Protein AF-A0A259EVC9-F1 (afdb_monomer_lite)

Structure (mmCIF, N/CA/C/O backbone):
data_AF-A0A259EVC9-F1
#
_entry.id   AF-A0A259EVC9-F1
#
loop_
_atom_site.group_PDB
_atom_site.id
_atom_site.type_symbol
_atom_site.label_atom_id
_atom_site.label_alt_id
_atom_site.label_comp_id
_atom_site.label_asym_id
_atom_site.label_entity_id
_atom_site.label_seq_id
_atom_site.pdbx_PDB_ins_code
_atom_site.Cartn_x
_atom_site.Cartn_y
_atom_site.Cartn_z
_atom_site.occupancy
_atom_site.B_iso_or_equiv
_atom_site.auth_seq_id
_atom_site.auth_comp_id
_atom_site.auth_asym_id
_atom_site.auth_atom_id
_atom_site.pdbx_PDB_model_num
ATOM 1 N N . MET A 1 1 ? -38.314 -17.249 52.737 1.00 39.59 1 MET A N 1
ATOM 2 C CA . MET A 1 1 ? -36.893 -16.905 52.524 1.00 39.59 1 MET A CA 1
ATOM 3 C C . MET A 1 1 ? -36.802 -16.009 51.298 1.00 39.59 1 MET A C 1
ATOM 5 O O . MET A 1 1 ? -36.611 -16.499 50.195 1.00 39.59 1 MET A O 1
ATOM 9 N N . SER A 1 2 ? -37.064 -14.713 51.467 1.00 50.19 2 SER A N 1
ATOM 10 C CA . SER A 1 2 ? -36.985 -13.723 50.389 1.00 50.19 2 SER A CA 1
ATOM 11 C C . SER A 1 2 ? -35.530 -13.292 50.231 1.00 50.19 2 SER A C 1
ATOM 13 O O . SER A 1 2 ? -34.989 -12.615 51.102 1.00 50.19 2 SER A O 1
ATOM 15 N N . ASN A 1 3 ? -34.885 -13.738 49.155 1.00 53.94 3 ASN A N 1
ATOM 16 C CA . ASN A 1 3 ? -33.528 -13.335 48.807 1.00 53.94 3 ASN A CA 1
ATOM 17 C C . ASN A 1 3 ? -33.533 -11.835 48.458 1.00 53.94 3 ASN A C 1
ATOM 19 O O . ASN A 1 3 ? -34.010 -11.443 47.398 1.00 53.94 3 ASN A O 1
ATOM 23 N N . GLN A 1 4 ? -33.098 -10.995 49.399 1.00 58.69 4 GLN A N 1
ATOM 24 C CA . GLN A 1 4 ? -33.220 -9.532 49.354 1.00 58.69 4 GLN A CA 1
ATOM 25 C C . GLN A 1 4 ? -31.944 -8.827 48.849 1.00 58.69 4 GLN A C 1
ATOM 27 O O . GLN A 1 4 ? -31.756 -7.646 49.119 1.00 58.69 4 GLN A O 1
ATOM 32 N N . TYR A 1 5 ? -31.065 -9.528 48.122 1.00 57.53 5 TYR A N 1
ATOM 33 C CA . TYR A 1 5 ? -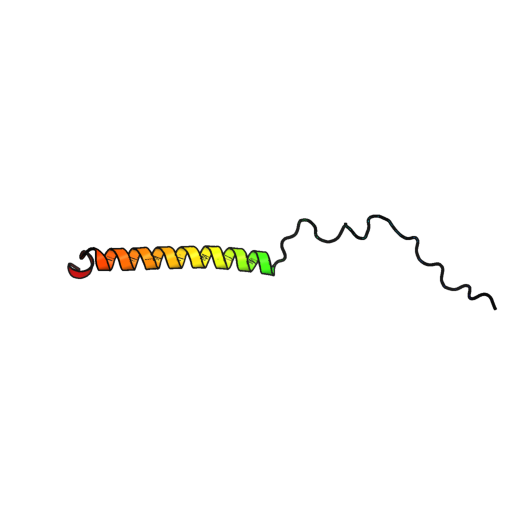29.743 -9.007 47.730 1.00 57.53 5 TYR A CA 1
ATOM 34 C C . TYR A 1 5 ? -29.461 -9.003 46.225 1.00 57.53 5 TYR A C 1
ATOM 36 O O . TYR A 1 5 ? -28.313 -9.096 45.798 1.00 57.53 5 TYR A O 1
ATOM 44 N N . THR A 1 6 ? -30.481 -8.851 45.386 1.00 59.66 6 THR A N 1
ATOM 45 C CA . THR A 1 6 ? -30.243 -8.564 43.965 1.00 59.66 6 THR A CA 1
ATOM 46 C C . THR A 1 6 ? -31.268 -7.554 43.477 1.00 59.66 6 THR A C 1
ATOM 48 O O . THR A 1 6 ? -32.213 -7.882 42.771 1.00 59.66 6 THR A O 1
ATOM 51 N N . GLN A 1 7 ? -31.109 -6.300 43.909 1.00 64.38 7 GLN A N 1
ATOM 52 C CA . GLN A 1 7 ? -31.609 -5.190 43.105 1.00 64.38 7 GLN A CA 1
ATOM 53 C C . GLN A 1 7 ? -30.721 -5.146 41.865 1.00 64.38 7 GLN A C 1
ATOM 55 O O . GLN A 1 7 ? -29.584 -4.682 41.926 1.00 64.38 7 GLN A O 1
ATOM 60 N N . GLU A 1 8 ? -31.208 -5.724 40.771 1.00 64.31 8 GLU A N 1
ATOM 61 C CA . GLU A 1 8 ? -30.596 -5.535 39.462 1.00 64.31 8 GLU A CA 1
ATOM 62 C C . GLU A 1 8 ? -30.484 -4.027 39.217 1.00 64.31 8 GLU A C 1
ATOM 64 O O . GLU A 1 8 ? -31.446 -3.278 39.420 1.00 64.31 8 GLU A O 1
ATOM 69 N N . ALA A 1 9 ? -29.280 -3.564 38.874 1.00 65.12 9 ALA A N 1
ATOM 70 C CA . ALA A 1 9 ? -29.070 -2.165 38.540 1.00 65.12 9 ALA A CA 1
ATOM 71 C C . ALA A 1 9 ? -30.048 -1.773 37.414 1.00 65.12 9 ALA A C 1
ATOM 73 O O . ALA A 1 9 ? -30.254 -2.581 36.503 1.00 65.12 9 ALA A O 1
ATOM 74 N N . PRO A 1 10 ? -30.661 -0.573 37.452 1.00 71.31 10 PRO A N 1
ATOM 75 C CA . PRO A 1 10 ? -31.603 -0.157 36.422 1.00 71.31 10 PRO A CA 1
ATOM 76 C C . PRO A 1 10 ? -30.970 -0.295 35.037 1.00 71.31 10 PRO A C 1
ATOM 78 O O . PRO A 1 10 ? -29.894 0.255 34.792 1.00 71.31 10 PRO A O 1
ATOM 81 N N . TYR A 1 11 ? -31.635 -1.025 34.138 1.00 65.75 11 TYR A N 1
ATOM 82 C CA . TYR A 1 11 ? -31.275 -1.043 32.723 1.00 65.75 11 TYR A CA 1
ATOM 83 C C . TYR A 1 11 ? -31.209 0.409 32.235 1.00 65.75 11 TYR A C 1
ATOM 85 O O . TYR A 1 11 ? -32.194 1.136 32.353 1.00 65.75 11 TYR A O 1
ATOM 93 N N . HIS A 1 12 ? -30.045 0.841 31.744 1.00 66.31 12 HIS A N 1
ATOM 94 C CA . HIS A 1 12 ? -29.847 2.162 31.155 1.00 66.31 12 HIS A CA 1
ATOM 95 C C . HIS A 1 12 ? -29.899 2.018 29.626 1.00 66.31 12 HIS A C 1
ATOM 97 O O . HIS A 1 12 ? -28.885 1.656 29.020 1.00 66.31 12 HIS A O 1
ATOM 103 N N . PRO A 1 13 ? -31.049 2.305 28.979 1.00 64.88 13 PRO A N 1
ATOM 104 C CA . PRO A 1 13 ? -31.132 2.312 27.527 1.00 64.88 13 PRO A CA 1
ATOM 105 C C . PRO A 1 13 ? -30.230 3.445 27.031 1.00 64.88 13 PRO A C 1
ATOM 107 O O . PRO A 1 13 ? -30.487 4.614 27.319 1.00 64.88 13 PRO A O 1
ATOM 110 N N . GLY A 1 14 ? -29.133 3.096 26.360 1.00 59.91 14 GLY A N 1
ATOM 111 C CA . GLY A 1 14 ? -28.148 4.054 25.847 1.00 59.91 14 GLY A CA 1
ATOM 112 C C . GLY A 1 14 ? -26.696 3.800 26.264 1.00 59.91 14 GLY A C 1
ATOM 113 O O . GLY A 1 14 ? -25.808 4.445 25.716 1.00 59.91 14 GLY A O 1
ATOM 114 N N . TYR A 1 15 ? -26.422 2.856 27.173 1.00 57.12 15 TYR A N 1
ATOM 115 C CA . TYR A 1 15 ? -25.037 2.450 27.477 1.00 57.12 15 TYR A CA 1
ATOM 116 C C . TYR A 1 15 ? -24.473 1.428 26.474 1.00 57.12 15 TYR A C 1
ATOM 118 O O . TYR A 1 15 ? -23.260 1.274 26.364 1.00 57.12 15 TYR A O 1
ATOM 126 N N . GLU A 1 16 ? -25.342 0.757 25.714 1.00 56.81 16 GLU A N 1
ATOM 127 C CA . GLU A 1 16 ? -24.954 -0.273 24.739 1.00 56.81 16 GLU A CA 1
ATOM 128 C C . GLU A 1 16 ? -24.367 0.323 23.444 1.00 56.81 16 GLU A C 1
ATOM 130 O O . GLU A 1 16 ? -23.541 -0.314 22.795 1.00 56.81 16 GLU A O 1
ATOM 135 N N . ASP A 1 17 ? -24.706 1.576 23.115 1.00 56.22 17 ASP A N 1
ATOM 136 C CA . ASP A 1 17 ? -24.297 2.233 21.863 1.00 56.22 17 ASP A CA 1
ATOM 137 C C . ASP A 1 17 ? -23.177 3.275 22.026 1.00 56.22 17 ASP A C 1
ATOM 139 O O . ASP A 1 17 ? -22.663 3.798 21.034 1.00 56.22 17 ASP A O 1
ATOM 143 N N . ALA A 1 18 ? -22.766 3.577 23.263 1.00 55.12 18 ALA A N 1
ATOM 144 C CA . ALA A 1 18 ? -21.702 4.547 23.539 1.00 55.12 18 ALA A CA 1
ATOM 145 C C . ALA A 1 18 ? -20.292 4.009 23.223 1.00 55.12 18 ALA A C 1
ATOM 147 O O . ALA A 1 18 ? -19.332 4.776 23.139 1.00 55.12 18 ALA A O 1
ATOM 148 N N . CYS A 1 19 ? -20.151 2.700 23.007 1.00 56.00 19 CYS A N 1
ATOM 149 C CA . CYS A 1 19 ? -18.888 2.093 22.618 1.00 56.00 19 CYS A CA 1
ATOM 150 C C . CYS A 1 19 ? -18.700 2.165 21.090 1.00 56.00 19 CYS A C 1
ATOM 152 O O . CYS A 1 19 ? -19.306 1.417 20.327 1.00 56.00 19 CYS A O 1
ATOM 154 N N . PHE A 1 20 ? -17.765 3.016 20.654 1.00 57.28 20 PHE A N 1
ATOM 155 C CA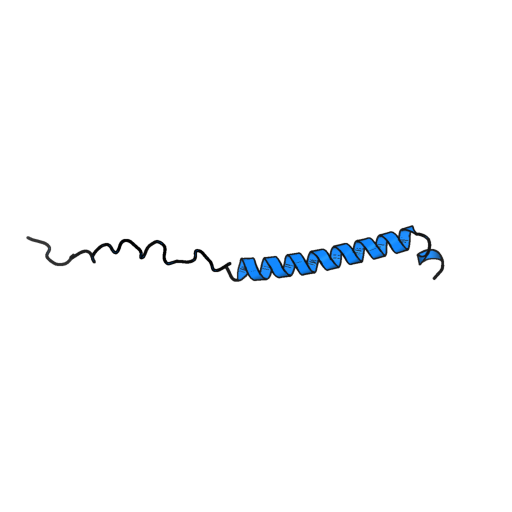 . PHE A 1 20 ? -16.954 2.788 19.448 1.00 57.28 20 PHE A CA 1
ATOM 156 C C . PHE A 1 20 ? -17.627 2.880 18.059 1.00 57.28 20 PHE A C 1
ATOM 158 O O . PHE A 1 20 ? -17.257 2.155 17.140 1.00 57.28 20 PHE A O 1
ATOM 165 N N . LYS A 1 21 ? -18.560 3.810 17.812 1.00 57.72 21 LYS A N 1
ATOM 166 C CA . LYS A 1 21 ? -19.065 4.009 16.430 1.00 57.72 21 LYS A CA 1
ATOM 167 C C . LYS A 1 21 ? -18.102 4.770 15.498 1.00 57.72 21 LYS A C 1
ATOM 169 O O . LYS A 1 21 ? -18.240 4.639 14.288 1.00 57.72 21 LYS A O 1
ATOM 174 N N . ASN A 1 22 ? -17.122 5.514 16.031 1.00 59.81 22 ASN A N 1
ATOM 175 C CA . ASN A 1 22 ? -16.291 6.443 15.239 1.00 59.81 22 ASN A CA 1
ATOM 176 C C . ASN A 1 22 ? -14.770 6.273 15.384 1.00 59.81 22 ASN A C 1
ATOM 178 O O . ASN A 1 22 ? -14.019 6.950 14.684 1.00 59.81 22 ASN A O 1
ATOM 182 N N . GLU A 1 23 ? -14.294 5.393 16.263 1.00 69.88 23 GLU A N 1
ATOM 183 C CA . GLU A 1 23 ? -12.858 5.175 16.435 1.00 69.88 23 GLU A CA 1
ATOM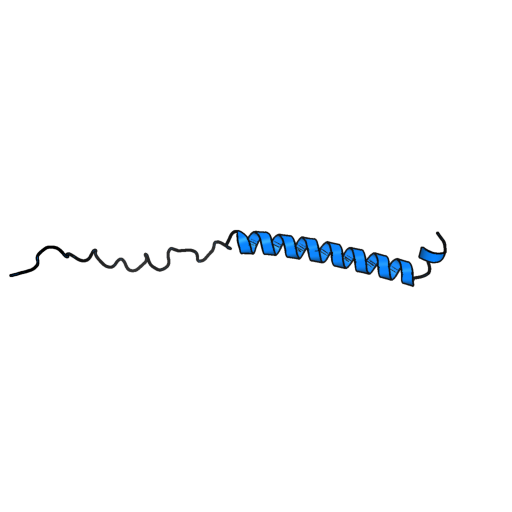 184 C C . GLU A 1 23 ? -12.424 3.962 15.614 1.00 69.88 23 GLU A C 1
ATOM 186 O O . GLU A 1 23 ? -12.728 2.813 15.931 1.00 69.88 23 GLU A O 1
ATOM 191 N N . VAL A 1 24 ? -11.719 4.231 14.514 1.00 73.62 24 VAL A N 1
ATOM 192 C CA . VAL A 1 24 ? -10.965 3.199 13.801 1.00 73.62 24 VAL A CA 1
ATOM 193 C C . VAL A 1 24 ? -9.966 2.617 14.795 1.00 73.62 24 VAL A C 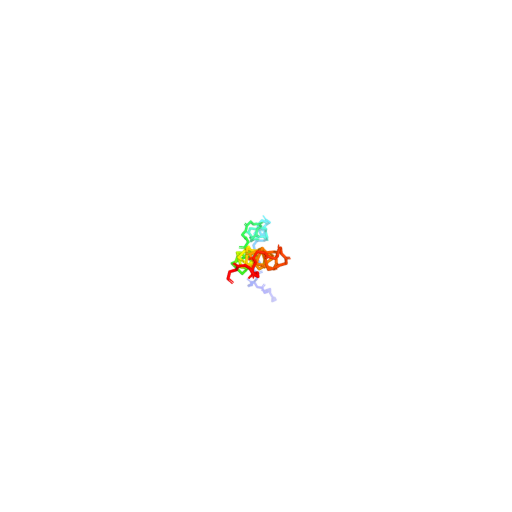1
ATOM 195 O O . VAL A 1 24 ? -9.198 3.369 15.398 1.00 73.62 24 VAL A O 1
ATOM 198 N N . SER A 1 25 ? -9.977 1.294 14.986 1.00 84.38 25 SER A N 1
ATOM 199 C CA . SER A 1 25 ? -9.028 0.668 15.904 1.00 84.38 25 SER A CA 1
ATOM 200 C C . SER A 1 25 ? -7.597 1.019 15.494 1.00 84.38 25 SER A C 1
ATOM 202 O O . SER A 1 25 ? -7.291 1.180 14.306 1.00 84.38 25 SER A O 1
ATOM 204 N N . LYS A 1 26 ? -6.710 1.141 16.482 1.00 86.12 26 LYS A N 1
ATOM 205 C CA . LYS A 1 26 ? -5.298 1.462 16.253 1.00 86.12 26 LYS A CA 1
ATOM 206 C C . LYS A 1 26 ? -4.680 0.554 15.181 1.00 86.12 26 LYS A C 1
ATOM 208 O O . LYS A 1 26 ? -4.064 1.054 14.246 1.00 86.12 26 LYS A O 1
ATOM 213 N N . ASP A 1 27 ? -4.961 -0.744 15.251 1.00 89.62 27 ASP A N 1
ATOM 214 C CA . ASP A 1 27 ? -4.482 -1.742 14.292 1.00 89.62 27 ASP A CA 1
ATOM 215 C C . ASP A 1 27 ? -4.966 -1.463 12.864 1.00 89.62 27 ASP A C 1
ATOM 217 O O . ASP A 1 27 ? -4.198 -1.554 11.907 1.00 89.62 27 ASP A O 1
ATOM 221 N N . VAL A 1 28 ? -6.238 -1.087 12.694 1.00 89.38 28 VAL A N 1
ATOM 222 C CA . VAL A 1 28 ? -6.790 -0.753 11.374 1.00 89.38 28 VAL A CA 1
ATOM 223 C C . VAL A 1 28 ? -6.165 0.538 10.839 1.00 89.38 28 VAL A C 1
ATOM 225 O O . VAL A 1 28 ? -5.887 0.627 9.640 1.00 89.38 28 VAL A O 1
ATOM 228 N N . SER A 1 29 ? -5.886 1.512 11.709 1.00 89.94 29 SER A N 1
ATOM 229 C CA . SER A 1 29 ? -5.188 2.749 11.344 1.00 89.94 29 SER A CA 1
ATOM 230 C C . SER A 1 29 ? -3.761 2.469 10.857 1.00 89.94 29 SER A C 1
ATOM 232 O O . SER A 1 29 ? -3.404 2.843 9.737 1.00 89.94 29 SER A O 1
ATOM 234 N N . GLU A 1 30 ? -2.974 1.713 11.625 1.00 94.12 30 GLU A N 1
ATOM 235 C CA . GLU A 1 30 ? -1.601 1.325 11.271 1.00 94.12 30 GLU A CA 1
ATOM 236 C C . GLU A 1 30 ? -1.545 0.497 9.979 1.00 94.12 30 GLU A C 1
ATOM 238 O O . GLU A 1 30 ? -0.693 0.710 9.105 1.00 94.12 30 GLU A O 1
ATOM 243 N N . LEU A 1 31 ? -2.500 -0.416 9.808 1.00 95.94 31 LEU A N 1
ATOM 244 C CA . LEU A 1 31 ? -2.630 -1.224 8.605 1.00 95.94 31 LEU A CA 1
ATOM 245 C C . LEU A 1 31 ? -2.995 -0.371 7.379 1.00 95.94 31 LEU A C 1
ATOM 247 O O . LEU A 1 31 ? -2.505 -0.631 6.277 1.00 95.94 31 LEU A O 1
ATOM 251 N N . SER A 1 32 ? -3.808 0.675 7.551 1.00 95.38 32 SER A N 1
ATOM 252 C CA . SER A 1 32 ? -4.139 1.617 6.477 1.00 95.38 32 SER A CA 1
ATOM 253 C C . SER A 1 32 ? -2.919 2.420 6.011 1.00 95.38 32 SER A C 1
ATOM 255 O O . SER A 1 32 ? -2.694 2.550 4.804 1.00 95.38 32 SER A O 1
ATOM 257 N N . GLU A 1 33 ? -2.076 2.876 6.939 1.00 95.88 33 GLU A N 1
ATOM 258 C CA . GLU A 1 33 ? -0.840 3.591 6.614 1.00 95.88 33 GLU A CA 1
ATOM 259 C C . GLU A 1 33 ? 0.173 2.670 5.930 1.00 95.88 33 GLU A C 1
ATOM 261 O O . GLU A 1 33 ? 0.739 3.022 4.890 1.00 95.88 33 GLU A O 1
ATOM 266 N N . SER A 1 34 ? 0.309 1.437 6.420 1.00 95.94 34 SER A N 1
ATOM 267 C CA . SER A 1 34 ? 1.163 0.416 5.803 1.00 95.94 34 SER A CA 1
ATOM 268 C C . SER A 1 34 ? 0.745 0.116 4.358 1.00 95.94 34 SER A C 1
ATOM 270 O O . SER A 1 34 ? 1.586 0.036 3.460 1.00 95.94 34 SER A O 1
ATOM 272 N N . ARG A 1 35 ? -0.565 0.032 4.083 1.00 96.88 35 ARG A N 1
ATOM 273 C CA . ARG A 1 35 ? -1.096 -0.136 2.718 1.00 96.88 35 ARG A CA 1
ATOM 274 C C . ARG A 1 35 ? -0.748 1.042 1.807 1.00 96.88 35 ARG A C 1
ATOM 276 O O . ARG A 1 35 ? -0.357 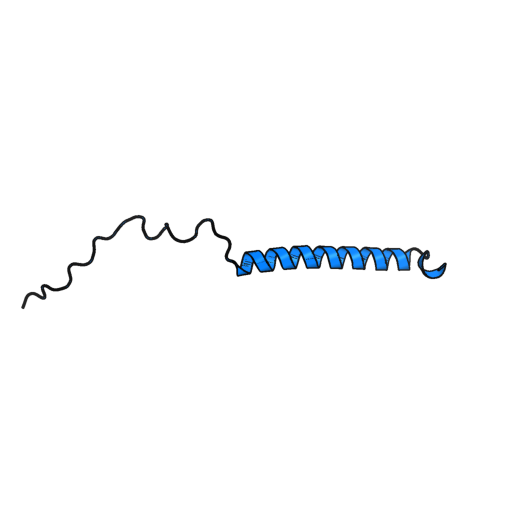0.820 0.661 1.00 96.88 35 ARG A O 1
ATOM 283 N N . LYS A 1 36 ? -0.851 2.284 2.298 1.00 97.25 36 LYS A N 1
ATOM 284 C CA . LYS A 1 36 ? -0.468 3.483 1.528 1.00 97.25 36 LYS A CA 1
ATOM 285 C C . LYS A 1 36 ? 1.022 3.475 1.187 1.00 97.25 36 LYS A C 1
ATOM 287 O O . LYS A 1 36 ? 1.388 3.794 0.058 1.00 97.25 36 LYS A O 1
ATOM 292 N N . VAL A 1 37 ? 1.872 3.110 2.146 1.00 96.88 37 VAL A N 1
ATOM 293 C CA . VAL A 1 37 ? 3.324 2.986 1.956 1.00 96.88 37 VAL A CA 1
ATOM 294 C C . VAL A 1 37 ? 3.641 1.920 0.903 1.00 96.88 37 VAL A C 1
ATOM 296 O O . VAL A 1 37 ? 4.325 2.218 -0.075 1.00 96.88 37 VAL A O 1
ATOM 299 N N . ASN A 1 38 ? 3.068 0.721 1.036 1.00 96.81 38 ASN A N 1
ATOM 300 C CA . ASN A 1 38 ? 3.263 -0.367 0.076 1.00 96.81 38 ASN A CA 1
ATOM 301 C C . ASN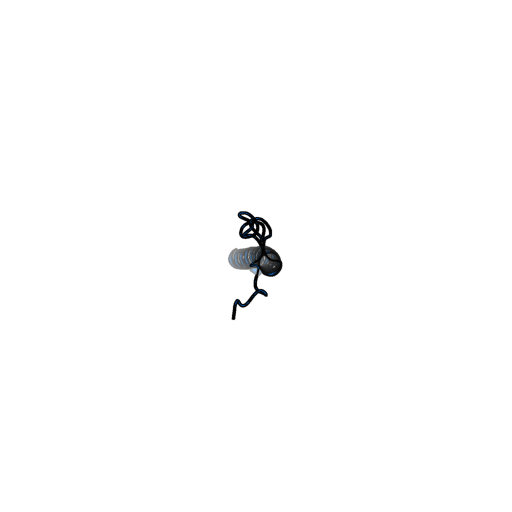 A 1 38 ? 2.825 0.019 -1.340 1.00 96.81 38 ASN A C 1
ATOM 303 O O . ASN A 1 38 ? 3.545 -0.249 -2.297 1.00 96.81 38 ASN A O 1
ATOM 307 N N . ALA A 1 39 ? 1.693 0.711 -1.487 1.00 97.31 39 ALA A N 1
ATOM 308 C CA . ALA A 1 39 ? 1.232 1.183 -2.790 1.00 97.31 39 ALA A CA 1
ATOM 309 C C . ALA A 1 39 ? 2.233 2.142 -3.460 1.00 97.31 39 ALA A C 1
ATOM 311 O O . ALA A 1 39 ? 2.384 2.114 -4.681 1.00 97.31 39 ALA A O 1
ATOM 312 N N . ARG A 1 40 ? 2.939 2.981 -2.688 1.00 96.50 40 ARG A N 1
ATOM 313 C CA . ARG A 1 40 ? 3.997 3.850 -3.232 1.00 96.50 40 ARG A CA 1
ATOM 314 C C . ARG A 1 40 ? 5.209 3.050 -3.692 1.00 96.50 40 ARG A C 1
ATOM 316 O O . ARG A 1 40 ? 5.729 3.339 -4.765 1.00 96.50 40 ARG A O 1
ATOM 323 N N . TYR A 1 41 ? 5.630 2.050 -2.918 1.00 96.88 41 TYR A N 1
ATOM 324 C CA . TYR A 1 41 ? 6.742 1.187 -3.313 1.00 96.88 41 TYR A CA 1
ATOM 325 C C . TYR A 1 41 ? 6.434 0.409 -4.590 1.00 96.88 41 TYR A C 1
ATOM 327 O O . TYR A 1 41 ? 7.258 0.410 -5.496 1.00 96.88 41 TYR A O 1
ATOM 335 N N . LEU A 1 42 ? 5.230 -0.158 -4.709 1.00 97.31 42 LEU A N 1
ATOM 336 C CA . LEU A 1 42 ? 4.808 -0.862 -5.922 1.00 97.31 42 LEU A CA 1
ATOM 337 C C . LEU A 1 42 ? 4.824 0.057 -7.149 1.00 97.31 42 LEU A C 1
ATOM 339 O O . LEU A 1 42 ? 5.438 -0.285 -8.153 1.00 97.31 42 LEU A O 1
ATOM 343 N N . LYS A 1 43 ? 4.259 1.267 -7.040 1.00 97.19 43 LYS A N 1
ATOM 344 C CA . LYS A 1 43 ? 4.306 2.260 -8.128 1.00 97.19 43 LYS A CA 1
ATOM 345 C C . LYS A 1 43 ? 5.732 2.617 -8.543 1.00 97.19 43 LYS A C 1
ATOM 347 O O . LYS A 1 43 ? 6.003 2.809 -9.724 1.00 97.19 43 LYS A O 1
ATOM 352 N N . PHE A 1 44 ? 6.639 2.741 -7.578 1.00 96.62 44 PHE A N 1
ATOM 353 C CA . PHE A 1 44 ? 8.040 3.025 -7.870 1.00 96.62 44 PHE A CA 1
ATOM 354 C C . PHE A 1 44 ? 8.723 1.847 -8.577 1.00 96.62 44 PHE A C 1
ATOM 356 O O . PHE A 1 44 ? 9.443 2.052 -9.552 1.00 96.62 44 PHE A O 1
ATOM 363 N N . SER A 1 45 ? 8.457 0.614 -8.139 1.00 96.81 45 SER A N 1
ATOM 364 C CA . SER A 1 45 ? 8.932 -0.593 -8.819 1.00 96.81 45 SER A CA 1
ATOM 365 C C . SER A 1 45 ? 8.421 -0.679 -10.259 1.00 96.81 45 SER A C 1
ATOM 367 O O . SER A 1 45 ? 9.214 -0.964 -11.155 1.00 96.81 45 SER A O 1
ATOM 369 N N . ASP A 1 46 ? 7.145 -0.370 -10.500 1.00 96.88 46 ASP A N 1
ATOM 370 C CA . ASP A 1 46 ? 6.568 -0.343 -11.848 1.00 96.88 46 ASP A CA 1
ATOM 371 C C . ASP A 1 46 ? 7.299 0.659 -12.753 1.00 96.88 46 ASP A C 1
ATOM 373 O O . ASP A 1 46 ? 7.675 0.317 -13.876 1.00 96.88 46 ASP A O 1
ATOM 377 N N . ALA A 1 47 ? 7.589 1.860 -12.242 1.00 96.19 47 ALA A N 1
ATOM 378 C CA . ALA A 1 47 ? 8.329 2.884 -12.978 1.00 96.19 47 ALA A CA 1
ATOM 379 C C . ALA A 1 47 ? 9.763 2.445 -13.332 1.00 96.19 47 ALA A C 1
ATOM 381 O O . ALA A 1 47 ? 10.235 2.710 -14.437 1.00 96.19 47 ALA A O 1
ATOM 382 N N . ILE A 1 48 ? 10.457 1.737 -12.430 1.00 94.75 48 ILE A N 1
ATOM 383 C CA . ILE A 1 48 ? 11.783 1.163 -12.724 1.00 94.75 48 ILE A CA 1
ATOM 384 C C . ILE A 1 48 ? 11.681 0.126 -13.843 1.00 94.75 48 ILE A C 1
ATOM 386 O O . ILE A 1 48 ? 12.478 0.137 -14.780 1.00 94.75 48 ILE A O 1
ATOM 390 N N . VAL A 1 49 ? 10.701 -0.774 -13.759 1.00 95.19 49 VAL A N 1
ATOM 391 C CA . VAL A 1 49 ? 10.501 -1.813 -14.775 1.00 95.19 49 VAL A CA 1
ATOM 392 C C . VAL A 1 49 ? 10.203 -1.184 -16.135 1.00 95.19 49 VAL A C 1
ATOM 394 O O . VAL A 1 49 ? 10.755 -1.619 -17.146 1.00 95.19 49 VAL A O 1
ATOM 397 N N . GLU A 1 50 ? 9.360 -0.156 -16.174 1.00 94.88 50 GLU A N 1
ATOM 398 C CA . GLU A 1 50 ? 9.065 0.600 -17.389 1.00 94.88 50 GLU A CA 1
ATOM 399 C C . GLU A 1 50 ? 10.320 1.281 -17.952 1.00 94.88 50 GLU A C 1
ATOM 401 O O . GLU A 1 50 ? 10.616 1.144 -19.142 1.00 94.88 50 GLU A O 1
ATOM 406 N N . PHE A 1 51 ? 11.119 1.922 -17.095 1.00 92.94 51 PHE A N 1
ATOM 407 C CA . PHE A 1 51 ? 12.399 2.513 -17.480 1.00 92.94 51 PHE A CA 1
ATOM 408 C C . PHE A 1 51 ? 13.342 1.480 -18.114 1.00 92.94 51 PHE A C 1
ATOM 410 O O . PHE A 1 51 ? 13.873 1.718 -19.203 1.00 92.94 51 PHE A O 1
ATOM 417 N N . CYS A 1 52 ? 13.507 0.309 -17.496 1.00 91.12 52 CYS A N 1
ATOM 418 C CA . CYS A 1 52 ? 14.320 -0.776 -18.046 1.00 91.12 52 CYS A CA 1
ATOM 419 C C . CYS A 1 52 ? 13.788 -1.261 -19.406 1.00 91.12 52 CYS A C 1
ATOM 421 O O . CYS A 1 52 ? 14.571 -1.464 -20.334 1.00 91.12 52 CYS A O 1
ATOM 423 N N . LYS A 1 53 ? 12.462 -1.396 -19.554 1.00 92.06 53 LYS A N 1
ATOM 424 C CA . LYS A 1 53 ? 11.814 -1.810 -20.812 1.00 92.06 53 LYS A CA 1
ATOM 425 C C . LYS A 1 53 ? 11.957 -0.779 -21.932 1.00 92.06 53 LYS A C 1
ATOM 427 O O . LYS A 1 53 ? 12.057 -1.167 -23.090 1.00 92.06 53 LYS A O 1
ATOM 432 N N . SER A 1 54 ? 11.998 0.513 -21.607 1.00 90.44 54 SER A N 1
ATOM 433 C CA . SER A 1 54 ? 12.107 1.605 -22.588 1.00 90.44 54 SER A CA 1
ATOM 434 C C . SER A 1 54 ? 13.434 1.632 -23.372 1.00 90.44 54 SER A C 1
ATOM 436 O O . SER A 1 54 ? 13.616 2.461 -24.264 1.00 90.44 54 SER A O 1
ATOM 438 N N . GLY A 1 55 ? 14.399 0.767 -23.033 1.00 78.62 55 GLY A N 1
ATOM 439 C CA . GLY A 1 55 ? 15.737 0.759 -23.630 1.00 78.62 55 GLY A CA 1
ATOM 440 C C . GLY A 1 55 ? 16.614 1.945 -23.204 1.00 78.62 55 GLY A C 1
ATOM 441 O O . GLY A 1 55 ? 17.766 2.034 -23.627 1.00 78.62 55 GLY A O 1
ATOM 442 N N . ALA A 1 56 ? 16.107 2.850 -22.356 1.00 68.00 56 ALA A N 1
ATOM 443 C CA . ALA A 1 56 ? 16.897 3.903 -21.720 1.00 68.00 56 ALA A CA 1
ATOM 444 C C . ALA A 1 56 ? 17.916 3.321 -20.725 1.00 68.00 56 ALA A C 1
ATOM 446 O O . ALA A 1 56 ? 19.056 3.772 -20.693 1.00 68.00 56 ALA A O 1
ATOM 447 N N . GLY A 1 57 ? 17.555 2.253 -20.002 1.00 60.56 57 GLY A N 1
ATOM 448 C CA . GLY A 1 57 ? 18.473 1.551 -19.096 1.00 60.56 57 GLY A CA 1
ATOM 449 C C . GLY A 1 57 ? 19.637 0.828 -19.789 1.00 60.56 57 GLY A C 1
ATOM 450 O O . GLY A 1 57 ? 20.644 0.567 -19.151 1.00 60.56 57 GLY A O 1
ATOM 451 N N . SER A 1 58 ? 19.537 0.541 -21.093 1.00 62.28 58 SER A N 1
ATOM 452 C CA . SER A 1 58 ? 20.633 -0.044 -21.886 1.00 62.28 58 SER A CA 1
ATOM 453 C C . SER A 1 58 ? 21.660 0.996 -22.358 1.00 62.28 58 SER A C 1
ATOM 455 O O . SER A 1 58 ? 22.677 0.618 -22.934 1.00 62.28 58 SER A O 1
ATOM 457 N N . ARG A 1 59 ? 21.363 2.294 -22.203 1.00 59.31 59 ARG A N 1
ATOM 458 C CA . ARG A 1 59 ? 22.207 3.414 -22.650 1.00 59.31 59 ARG A CA 1
ATOM 459 C C . ARG A 1 59 ? 22.954 4.108 -21.501 1.00 59.31 59 ARG A C 1
ATOM 461 O O . ARG A 1 59 ? 23.614 5.112 -21.761 1.00 59.31 59 ARG A O 1
ATOM 468 N N . MET A 1 60 ? 22.824 3.602 -20.271 1.00 58.88 60 MET A N 1
ATOM 469 C CA . MET A 1 60 ? 23.599 4.020 -19.093 1.00 58.88 60 MET A CA 1
ATOM 470 C C . MET A 1 60 ? 24.817 3.128 -18.883 1.00 58.88 60 MET A C 1
ATOM 472 O O . MET A 1 60 ? 24.735 1.935 -19.249 1.00 58.88 60 MET A O 1
#

Secondary structure (DSSP, 8-state):
-------PPPP-TTSSSSS-SS---HHHHHHHHHHHHHHHHHHHHHHHHHHHHTTSGGG-

Sequence (60 aa):
MSNQYTQEAPYHPGYEDACFKNEVSKDVSELSESRKVNARYLKFSDAIVEFCKSGAGSRM

Foldseek 3Di:
DDPPPDPDDPDDVPPVPPPDPPDDPPVNVVVVVVVVVVVVVVVVVVVVVVCVVVCVVVVD

Radius of gyration: 28.92 Å; chains: 1; bounding box: 61×23×76 Å

pLDDT: mean 77.61, std 17.6, range [39.59, 97.31]